Protein AF-A0A7S2ED05-F1 (afdb_monomer_lite)

Organism: Trieres chinensis (NCBI:txid1514140)

Foldseek 3Di:
DDDDDDDDQWDDDPVDIDGDPCSVPDLVNVVVVCVVVVPDDDCVVVVQQLDDDDPVAADHDDPPDDSCPRGRVVHPDDDDPVPDDCVVVVVQCVVCVVVVHDDDDDDDPDVDDDPPDDD

pLDDT: mean 81.07, std 15.8, range [34.22, 98.38]

Structure (mmCIF, N/CA/C/O backbone):
data_AF-A0A7S2ED05-F1
#
_entry.id   AF-A0A7S2ED05-F1
#
loop_
_atom_site.group_PDB
_atom_site.id
_atom_site.type_symbol
_atom_site.label_atom_id
_atom_site.label_alt_id
_atom_site.label_comp_id
_atom_site.label_asym_id
_atom_site.label_entity_id
_atom_site.label_seq_id
_atom_site.pdbx_PDB_ins_code
_atom_site.Cartn_x
_atom_site.Cartn_y
_atom_site.Cartn_z
_atom_site.occupancy
_atom_site.B_iso_or_equiv
_atom_site.auth_seq_id
_atom_site.auth_comp_id
_atom_site.auth_asym_id
_atom_site.auth_atom_id
_atom_site.pdbx_PDB_model_num
ATOM 1 N N . TRP A 1 1 ? 19.585 -0.314 22.706 1.00 36.59 1 TRP A N 1
ATOM 2 C CA . TRP A 1 1 ? 19.168 -1.156 21.562 1.00 36.59 1 TRP A CA 1
ATOM 3 C C . TRP A 1 1 ? 17.641 -1.283 21.563 1.00 36.59 1 TRP A C 1
ATOM 5 O O . TRP A 1 1 ? 17.079 -1.908 22.457 1.00 36.59 1 TRP A O 1
ATOM 15 N N . LYS A 1 2 ? 16.927 -0.562 20.684 1.00 36.47 2 LYS A N 1
ATOM 16 C CA . LYS A 1 2 ? 15.453 -0.462 20.737 1.00 36.47 2 LYS A CA 1
ATOM 17 C C . LYS A 1 2 ? 14.826 -1.801 20.320 1.00 36.47 2 LYS A C 1
ATOM 19 O O . LYS A 1 2 ? 15.029 -2.248 19.196 1.00 36.47 2 LYS A O 1
ATOM 24 N N . LYS A 1 3 ? 14.068 -2.441 21.219 1.00 34.22 3 LYS A N 1
ATOM 25 C CA . LYS A 1 3 ? 13.348 -3.703 20.969 1.00 34.22 3 LYS A CA 1
ATOM 26 C C . LYS A 1 3 ? 12.452 -3.558 19.724 1.00 34.22 3 LYS A C 1
ATOM 28 O O . LYS A 1 3 ? 11.430 -2.874 19.780 1.00 34.22 3 LYS A O 1
ATOM 33 N N . ARG A 1 4 ? 12.810 -4.192 18.598 1.00 44.12 4 ARG A N 1
ATOM 34 C CA . ARG A 1 4 ? 11.923 -4.320 17.424 1.00 44.12 4 ARG A CA 1
ATOM 35 C C . ARG A 1 4 ? 10.653 -5.054 17.864 1.00 44.12 4 ARG A C 1
ATOM 37 O O . ARG A 1 4 ? 10.729 -6.162 18.391 1.00 44.12 4 ARG A O 1
ATOM 44 N N . LYS A 1 5 ? 9.478 -4.447 17.668 1.00 54.84 5 LYS A N 1
ATOM 45 C CA . LYS A 1 5 ? 8.193 -5.121 17.920 1.00 54.84 5 LYS A CA 1
ATOM 46 C C . LYS A 1 5 ? 8.119 -6.375 17.036 1.00 54.84 5 LYS A C 1
ATOM 48 O O . LYS A 1 5 ? 8.353 -6.285 15.833 1.00 54.84 5 LYS A O 1
ATOM 53 N N . LYS A 1 6 ? 7.810 -7.539 17.621 1.00 60.97 6 LYS A N 1
ATOM 54 C CA . LYS A 1 6 ? 7.675 -8.804 16.875 1.00 60.97 6 LYS A CA 1
ATOM 55 C C . LYS A 1 6 ? 6.579 -8.658 15.808 1.00 60.97 6 LYS A C 1
ATOM 57 O O . LYS A 1 6 ? 5.436 -8.341 16.149 1.00 60.97 6 LYS A O 1
ATOM 62 N N . LYS A 1 7 ? 6.926 -8.891 14.536 1.00 69.88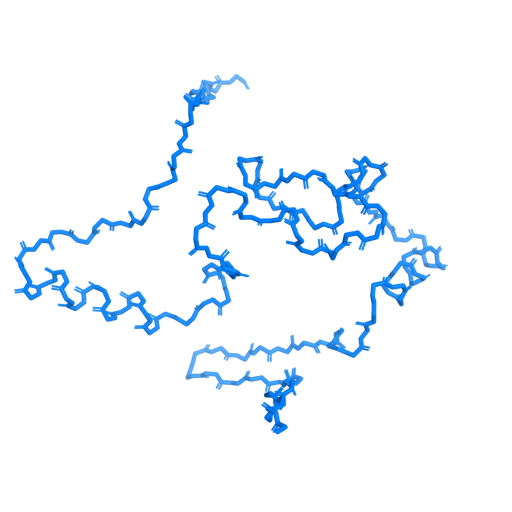 7 LYS A N 1
ATOM 63 C CA . LYS A 1 7 ? 5.953 -9.022 13.441 1.00 69.88 7 LYS A CA 1
ATOM 64 C C . LYS A 1 7 ? 5.007 -10.193 13.769 1.00 69.88 7 LYS A C 1
ATOM 66 O O . LYS A 1 7 ? 5.460 -11.224 14.260 1.00 69.88 7 LYS A O 1
ATOM 71 N N . LYS A 1 8 ? 3.696 -10.044 13.545 1.00 78.25 8 LYS A N 1
ATOM 72 C CA . LYS A 1 8 ? 2.696 -11.085 13.857 1.00 78.25 8 LYS A CA 1
ATOM 73 C C . LYS A 1 8 ? 2.063 -11.621 12.572 1.00 78.25 8 LYS A C 1
ATOM 75 O O . LYS A 1 8 ? 1.342 -10.885 11.900 1.00 78.25 8 LYS A O 1
ATOM 80 N N . ARG A 1 9 ? 2.280 -12.907 12.267 1.00 82.62 9 ARG A N 1
ATOM 81 C CA . ARG A 1 9 ? 1.625 -13.608 11.139 1.00 82.62 9 ARG A CA 1
ATOM 82 C C . ARG A 1 9 ? 0.111 -13.661 11.297 1.00 82.62 9 ARG A C 1
ATOM 84 O O . ARG A 1 9 ? -0.609 -13.457 10.329 1.00 82.62 9 ARG A O 1
ATOM 91 N N . ARG A 1 10 ? -0.371 -13.859 12.524 1.00 86.00 10 ARG A N 1
ATOM 92 C CA . ARG A 1 10 ? -1.797 -13.894 12.850 1.00 86.00 10 ARG A CA 1
ATOM 93 C C . ARG A 1 10 ? -2.097 -12.968 14.020 1.00 86.00 10 ARG A C 1
ATOM 95 O O . ARG A 1 10 ? -1.405 -13.007 15.038 1.00 86.00 10 ARG A O 1
ATOM 102 N N . THR A 1 11 ? -3.145 -12.163 13.901 1.00 83.12 11 THR A N 1
ATOM 103 C CA . THR A 1 11 ? -3.739 -11.432 15.026 1.00 83.12 11 THR A CA 1
ATOM 104 C C . THR A 1 11 ? -5.232 -11.725 15.088 1.00 83.12 11 THR A C 1
ATOM 106 O O . THR A 1 11 ? -5.877 -11.940 14.066 1.00 83.12 11 THR A O 1
ATOM 109 N N . ARG A 1 12 ? -5.793 -11.790 16.297 1.00 80.12 12 ARG A N 1
ATOM 110 C CA . ARG A 1 12 ? -7.221 -12.035 16.512 1.00 80.12 12 ARG A CA 1
ATOM 111 C C . ARG A 1 12 ? -7.766 -10.953 17.431 1.00 80.12 12 ARG A C 1
ATOM 113 O O . ARG A 1 12 ? -7.224 -10.743 18.513 1.00 80.12 12 ARG A O 1
ATOM 120 N N . THR A 1 13 ? -8.785 -10.238 16.972 1.00 78.38 13 THR A N 1
ATOM 121 C CA . THR A 1 13 ? -9.612 -9.357 17.802 1.00 78.38 13 THR A CA 1
ATOM 122 C C . THR A 1 13 ? -10.913 -10.079 18.146 1.00 78.38 13 THR A C 1
ATOM 124 O O . THR A 1 13 ? -11.164 -11.176 17.649 1.00 78.38 13 THR A O 1
ATOM 127 N N . LYS A 1 14 ? -11.752 -9.467 18.990 1.00 75.56 14 LYS A N 1
ATOM 128 C CA . LYS A 1 14 ? -13.062 -10.032 19.351 1.00 75.56 14 LYS A CA 1
ATOM 129 C C . LYS A 1 14 ? -13.970 -10.275 18.133 1.00 75.56 14 LYS A C 1
ATOM 131 O O . LYS A 1 14 ? -14.800 -11.166 18.194 1.00 75.56 14 LYS A O 1
ATOM 136 N N . SER A 1 15 ? -13.798 -9.512 17.047 1.00 82.38 15 SER A N 1
ATOM 137 C CA . SER A 1 15 ? -14.669 -9.559 15.863 1.00 82.38 15 SER A CA 1
ATOM 138 C C . SER A 1 15 ? -14.001 -10.045 14.574 1.00 82.38 15 SER A C 1
ATOM 140 O O . SER A 1 15 ? -14.706 -10.395 13.636 1.00 82.38 15 SER A O 1
ATOM 142 N N . ARG A 1 16 ? -12.661 -10.048 14.472 1.00 84.06 16 ARG A N 1
ATOM 143 C CA . ARG A 1 16 ? -11.962 -10.386 13.219 1.00 84.06 16 ARG A CA 1
ATOM 144 C C . ARG A 1 16 ? -10.610 -11.052 13.464 1.00 84.06 16 ARG A C 1
ATOM 146 O O . ARG A 1 16 ? -9.837 -10.635 14.329 1.00 84.06 16 ARG A O 1
ATOM 153 N N . ALA A 1 17 ? -10.280 -12.041 12.637 1.00 88.56 17 ALA A N 1
ATOM 154 C CA . ALA A 1 17 ? -8.921 -12.555 12.500 1.00 88.56 17 ALA A CA 1
ATOM 155 C C . ALA A 1 17 ? -8.208 -11.868 11.322 1.00 88.56 17 ALA A C 1
ATOM 157 O O . ALA A 1 17 ? -8.788 -11.708 10.253 1.00 88.56 17 ALA A O 1
ATOM 158 N N . LYS A 1 18 ? -6.952 -11.457 11.514 1.00 88.81 18 LYS A N 1
ATOM 159 C CA . LYS A 1 18 ? -6.063 -10.955 10.456 1.00 88.81 18 LYS A CA 1
ATOM 160 C C . 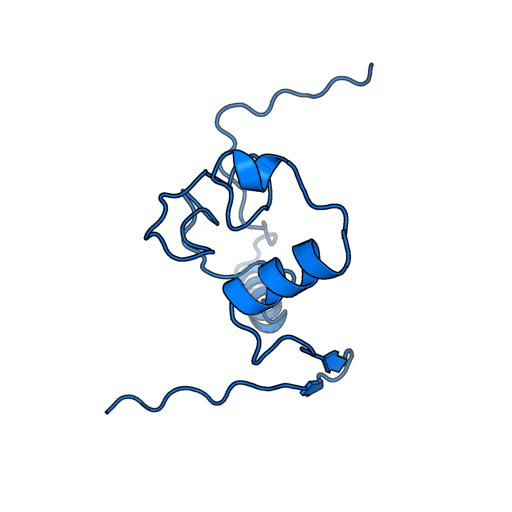LYS A 1 18 ? -4.929 -11.957 10.266 1.00 88.81 18 LYS A C 1
ATOM 162 O O . LYS A 1 18 ? -4.230 -12.282 11.230 1.00 88.81 18 LYS A O 1
ATOM 167 N N . LEU A 1 19 ? -4.749 -12.418 9.034 1.00 92.31 19 LEU A N 1
ATOM 168 C CA . LEU A 1 19 ? -3.626 -13.247 8.610 1.00 92.31 19 LEU A CA 1
ATOM 169 C C . LEU A 1 19 ? -2.771 -12.446 7.624 1.00 92.31 19 LEU A C 1
ATOM 171 O O . LEU A 1 19 ? -3.309 -11.794 6.736 1.00 92.31 19 LEU A O 1
ATOM 175 N N . ASN A 1 20 ? -1.452 -12.492 7.794 1.00 93.38 20 ASN A N 1
ATOM 176 C CA . ASN A 1 20 ? -0.480 -11.853 6.911 1.00 93.38 20 ASN A CA 1
ATOM 177 C C . ASN A 1 20 ? 0.387 -12.958 6.275 1.00 93.38 20 ASN A C 1
ATOM 179 O O . ASN A 1 20 ? 1.443 -13.273 6.828 1.00 93.38 20 ASN A O 1
ATOM 183 N N . PRO A 1 21 ? -0.064 -13.608 5.184 1.00 94.75 21 PRO A N 1
ATOM 184 C CA . PRO A 1 21 ? 0.661 -14.730 4.578 1.00 94.75 21 PRO A CA 1
ATOM 185 C C . PRO A 1 21 ? 2.002 -14.298 3.966 1.00 94.75 21 PRO A C 1
ATOM 187 O O . PRO A 1 21 ? 2.979 -15.030 4.063 1.00 94.75 21 PRO A O 1
ATOM 190 N N . LEU A 1 22 ? 2.071 -13.071 3.446 1.00 95.06 22 LEU A N 1
ATOM 191 C CA . LEU A 1 22 ? 3.264 -12.484 2.825 1.00 95.06 22 LEU A CA 1
ATOM 192 C C . LEU A 1 22 ? 4.126 -11.680 3.818 1.00 95.06 22 LEU A C 1
ATOM 194 O O . LEU A 1 22 ? 4.845 -10.770 3.433 1.00 95.06 22 LEU A O 1
ATOM 198 N N . LEU A 1 23 ? 4.038 -11.953 5.126 1.00 93.12 23 LEU A N 1
ATOM 199 C CA . LEU A 1 23 ? 4.706 -11.136 6.156 1.00 93.12 23 LEU A CA 1
ATOM 200 C C . LEU A 1 23 ? 6.239 -11.102 6.042 1.00 93.12 23 LEU A C 1
ATOM 202 O O . LEU A 1 23 ? 6.880 -10.119 6.444 1.00 93.12 23 LEU A O 1
ATOM 206 N N . ASP A 1 24 ? 6.794 -12.220 5.588 1.00 93.81 24 ASP A N 1
ATOM 207 C CA . ASP A 1 24 ? 8.232 -12.444 5.484 1.00 93.81 24 ASP A CA 1
ATOM 208 C C . ASP A 1 24 ? 8.750 -12.199 4.063 1.00 93.81 24 ASP A C 1
ATOM 210 O O . ASP A 1 24 ? 9.957 -12.217 3.866 1.00 93.81 24 ASP A O 1
ATOM 214 N N . TRP A 1 25 ? 7.855 -11.926 3.107 1.00 95.88 25 TRP A N 1
ATOM 215 C CA . TRP A 1 25 ? 8.239 -11.573 1.747 1.00 95.88 25 TRP A CA 1
ATOM 216 C C . TRP A 1 25 ? 8.808 -10.158 1.717 1.00 95.88 25 TRP A C 1
ATOM 218 O O . TRP A 1 25 ? 8.293 -9.234 2.357 1.00 95.88 25 TRP A O 1
ATOM 228 N N . THR A 1 26 ? 9.888 -10.009 0.967 1.00 94.44 26 THR A N 1
ATOM 229 C CA . THR A 1 26 ? 10.441 -8.726 0.553 1.00 94.44 26 THR A CA 1
ATOM 230 C C . THR A 1 26 ? 9.705 -8.204 -0.683 1.00 94.44 26 THR A C 1
ATOM 232 O O . THR A 1 26 ? 8.907 -8.910 -1.302 1.00 94.44 26 THR A O 1
ATOM 235 N N . TYR A 1 27 ? 9.973 -6.952 -1.050 1.00 92.44 27 TYR A N 1
ATOM 236 C CA . TYR A 1 27 ? 9.453 -6.370 -2.287 1.00 92.44 27 TYR A CA 1
ATOM 237 C C . TYR A 1 27 ? 9.890 -7.185 -3.517 1.00 92.44 27 TYR A C 1
ATOM 239 O O . TYR A 1 27 ? 9.079 -7.474 -4.396 1.00 92.44 27 TYR A O 1
ATOM 247 N N . ASP A 1 28 ? 11.144 -7.638 -3.533 1.00 94.38 28 ASP A N 1
ATOM 248 C CA . ASP A 1 28 ? 11.702 -8.416 -4.640 1.00 94.38 28 ASP A CA 1
ATOM 249 C C . ASP A 1 28 ? 11.090 -9.815 -4.739 1.00 94.38 28 ASP A C 1
ATOM 251 O O . ASP A 1 28 ? 10.873 -10.303 -5.850 1.00 94.38 28 ASP A O 1
ATOM 255 N N . ASP A 1 29 ? 10.737 -10.437 -3.608 1.00 97.25 29 ASP A N 1
ATOM 256 C CA . ASP A 1 29 ? 10.027 -11.723 -3.593 1.00 97.25 29 ASP A CA 1
ATOM 257 C C . ASP A 1 29 ? 8.649 -11.598 -4.260 1.00 97.25 29 ASP A C 1
ATOM 259 O O . ASP A 1 29 ? 8.279 -12.426 -5.096 1.00 97.25 29 ASP A O 1
ATOM 263 N N . VAL A 1 30 ? 7.908 -10.524 -3.945 1.00 96.56 30 VAL A N 1
ATOM 264 C CA . VAL A 1 30 ? 6.596 -10.238 -4.552 1.00 96.56 30 VAL A CA 1
ATOM 265 C C . VAL A 1 30 ? 6.732 -10.081 -6.064 1.00 96.56 30 VAL A C 1
ATOM 267 O O . VAL A 1 30 ? 6.015 -10.731 -6.823 1.00 96.56 30 VAL A O 1
ATOM 270 N N . TRP A 1 31 ? 7.679 -9.261 -6.516 1.00 96.12 31 TRP A N 1
ATOM 271 C CA . TRP A 1 31 ? 7.875 -9.015 -7.943 1.00 96.12 31 TRP A CA 1
ATOM 272 C C . TRP A 1 31 ? 8.403 -10.224 -8.706 1.00 96.12 31 TRP A C 1
ATOM 274 O O . TRP A 1 31 ? 8.020 -10.445 -9.856 1.00 96.12 31 TRP A O 1
ATOM 284 N N . SER A 1 32 ? 9.256 -11.027 -8.077 1.00 98.00 32 SER A N 1
ATOM 285 C CA . SER A 1 32 ? 9.729 -12.281 -8.662 1.00 98.00 32 SER A CA 1
ATOM 286 C C . SER A 1 32 ? 8.566 -13.240 -8.876 1.00 98.00 32 SER A C 1
ATOM 288 O O . SER A 1 32 ? 8.433 -13.800 -9.962 1.00 98.00 32 SER A O 1
ATOM 290 N N . TYR A 1 33 ? 7.662 -13.350 -7.899 1.00 98.19 33 TYR A N 1
ATOM 291 C CA . TYR A 1 33 ? 6.454 -14.153 -8.043 1.00 98.19 33 TYR A CA 1
ATOM 292 C C . TYR A 1 33 ? 5.537 -13.642 -9.163 1.00 98.19 33 TYR A C 1
ATOM 294 O O . TYR A 1 33 ? 5.086 -14.447 -9.978 1.00 98.19 33 TYR A O 1
ATOM 302 N N . ILE A 1 34 ? 5.297 -12.327 -9.236 1.00 98.00 34 ILE A N 1
ATOM 303 C CA . ILE A 1 34 ? 4.480 -11.706 -10.294 1.00 98.00 34 ILE A CA 1
ATOM 304 C C . ILE A 1 34 ? 5.025 -12.068 -11.680 1.00 98.00 34 ILE A C 1
ATOM 306 O O . ILE A 1 34 ? 4.260 -12.520 -12.528 1.00 98.00 34 ILE A O 1
ATOM 310 N N . ARG A 1 35 ? 6.341 -11.930 -11.896 1.00 97.25 35 ARG A N 1
ATOM 311 C CA . ARG A 1 35 ? 6.985 -12.222 -13.187 1.00 97.25 35 ARG A CA 1
ATOM 312 C C . ARG A 1 35 ? 6.955 -13.706 -13.544 1.00 97.25 35 ARG A C 1
ATOM 314 O O . ARG A 1 35 ? 6.556 -14.046 -14.650 1.00 97.25 35 ARG A O 1
ATOM 321 N N . ILE A 1 36 ? 7.343 -14.582 -12.613 1.00 98.38 36 ILE A N 1
ATOM 322 C CA . ILE A 1 36 ? 7.398 -16.038 -12.849 1.00 98.38 36 ILE A CA 1
ATOM 323 C C . ILE A 1 36 ? 6.015 -16.585 -13.215 1.00 98.38 36 ILE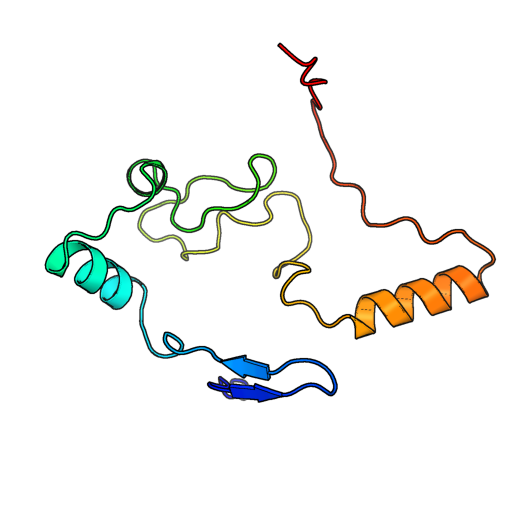 A C 1
ATOM 325 O O . ILE A 1 36 ? 5.898 -17.435 -14.090 1.00 98.38 36 ILE A O 1
ATOM 329 N N . ASN A 1 37 ? 4.969 -16.080 -12.561 1.00 98.38 37 ASN A N 1
ATOM 330 C CA . ASN A 1 37 ? 3.604 -16.569 -12.744 1.00 98.38 37 ASN A CA 1
ATOM 331 C C . ASN A 1 37 ? 2.782 -15.709 -13.713 1.00 98.38 37 ASN A C 1
ATOM 333 O O . ASN A 1 37 ? 1.591 -15.960 -13.870 1.00 98.38 37 ASN A O 1
ATOM 337 N N . SER A 1 38 ? 3.394 -14.702 -14.348 1.00 97.50 38 SER A N 1
ATOM 338 C CA . SER A 1 38 ? 2.725 -13.780 -15.277 1.00 97.50 38 SER A CA 1
ATOM 339 C C . SER A 1 38 ? 1.428 -13.186 -14.703 1.00 97.50 38 SER A C 1
ATOM 341 O O . SER A 1 38 ? 0.402 -13.103 -15.378 1.00 97.50 38 SER A O 1
ATOM 343 N N . VAL A 1 39 ? 1.463 -12.792 -13.426 1.00 98.19 39 VAL A N 1
ATOM 344 C CA . VAL A 1 39 ? 0.312 -12.194 -12.740 1.00 98.19 39 VAL A CA 1
ATOM 345 C C . VAL A 1 39 ? 0.101 -10.775 -13.278 1.00 98.19 39 VAL A C 1
ATOM 347 O O . VAL A 1 39 ? 1.041 -9.977 -13.246 1.00 98.19 39 VAL A O 1
ATOM 350 N N . PRO A 1 40 ? -1.110 -10.411 -13.732 1.00 97.94 40 PRO A N 1
ATOM 351 C CA . PRO A 1 40 ? -1.406 -9.033 -14.102 1.00 97.94 40 PRO A CA 1
ATOM 352 C C . PRO A 1 40 ? -1.183 -8.089 -12.914 1.00 97.94 40 PRO A C 1
ATOM 354 O O . PRO A 1 40 ? -1.652 -8.352 -11.805 1.00 97.94 40 PRO A O 1
ATOM 357 N N . TYR A 1 41 ? -0.485 -6.978 -13.142 1.00 97.31 41 TYR A N 1
ATOM 358 C CA . TYR A 1 41 ? -0.218 -5.958 -12.128 1.00 97.31 41 TYR A CA 1
ATOM 359 C C . TYR A 1 41 ? -0.661 -4.573 -12.611 1.00 97.31 41 TYR A C 1
ATOM 361 O O . TYR A 1 41 ? -0.991 -4.374 -13.778 1.00 97.31 41 TYR A O 1
ATOM 369 N N . ASN A 1 42 ? -0.712 -3.606 -11.694 1.00 96.50 42 ASN A N 1
ATOM 370 C CA . ASN A 1 42 ? -1.149 -2.251 -12.015 1.00 96.50 42 ASN A CA 1
ATOM 371 C C . ASN A 1 42 ? -0.068 -1.489 -12.825 1.00 96.50 42 ASN A C 1
ATOM 373 O O . ASN A 1 42 ? 1.030 -1.306 -12.293 1.00 96.50 42 ASN A O 1
ATOM 377 N N . PRO A 1 43 ? -0.371 -0.949 -14.025 1.00 96.50 43 PRO A N 1
ATOM 378 C CA . PRO A 1 43 ? 0.589 -0.198 -14.850 1.00 96.50 43 PRO A CA 1
ATOM 379 C C . PRO A 1 43 ? 1.208 1.035 -14.173 1.00 96.50 43 PRO A C 1
ATOM 381 O O . PRO A 1 43 ? 2.238 1.543 -14.608 1.00 96.50 43 PRO A O 1
ATOM 384 N N . LEU A 1 44 ? 0.601 1.551 -13.098 1.00 95.62 44 LEU A N 1
ATOM 385 C CA . LEU A 1 44 ? 1.192 2.637 -12.312 1.00 95.62 44 LEU A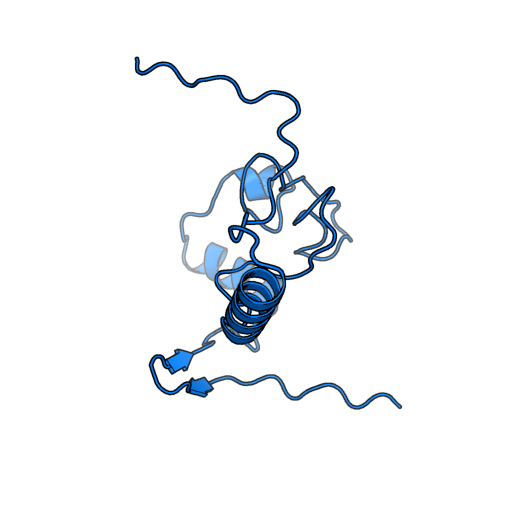 CA 1
ATOM 386 C C . LEU A 1 44 ? 2.536 2.244 -11.683 1.00 95.62 44 LEU A C 1
ATOM 388 O O . LEU A 1 44 ? 3.371 3.119 -11.454 1.00 95.62 44 LEU A O 1
ATOM 392 N N . HIS A 1 45 ? 2.784 0.954 -11.446 1.00 94.31 45 HIS A N 1
ATOM 393 C CA . HIS A 1 45 ? 4.081 0.491 -10.955 1.00 94.31 45 HIS A CA 1
ATOM 394 C C . HIS A 1 45 ? 5.222 0.826 -11.927 1.00 94.31 45 HIS A C 1
ATOM 396 O O . HIS A 1 45 ? 6.288 1.241 -11.474 1.00 94.31 45 HIS A O 1
ATOM 402 N N . ASP A 1 46 ? 4.969 0.781 -13.238 1.00 93.94 46 ASP A N 1
ATOM 403 C CA . ASP A 1 46 ? 5.951 1.153 -14.269 1.00 93.94 46 ASP A CA 1
ATOM 404 C C . ASP A 1 46 ? 6.209 2.668 -14.307 1.00 93.94 46 ASP A C 1
ATOM 406 O O . ASP A 1 46 ? 7.239 3.129 -14.790 1.00 93.94 46 ASP A O 1
ATOM 410 N N . ARG A 1 47 ? 5.287 3.462 -13.747 1.00 93.75 47 ARG A N 1
ATOM 411 C CA . ARG A 1 47 ? 5.391 4.925 -13.622 1.00 93.75 47 ARG A CA 1
ATOM 412 C C . ARG A 1 47 ? 6.004 5.370 -12.286 1.00 93.75 47 ARG A C 1
ATOM 414 O O . ARG A 1 47 ? 5.883 6.535 -11.917 1.00 93.75 47 ARG A O 1
ATOM 421 N N . GLY A 1 48 ? 6.612 4.451 -11.532 1.00 92.31 48 GLY A N 1
ATOM 422 C CA . GLY A 1 48 ? 7.273 4.745 -10.255 1.00 92.31 48 GLY A CA 1
ATOM 423 C C . GLY A 1 48 ? 6.360 4.701 -9.024 1.00 92.31 48 GLY A C 1
ATOM 424 O O . GLY A 1 48 ? 6.789 5.066 -7.928 1.00 92.31 48 GLY A O 1
ATOM 425 N N . TYR A 1 49 ? 5.111 4.239 -9.144 1.00 94.94 49 TYR A N 1
ATOM 426 C CA . TYR A 1 49 ? 4.222 4.076 -7.989 1.00 94.94 49 TYR A CA 1
ATOM 427 C C . TYR A 1 49 ? 4.473 2.738 -7.290 1.00 94.94 49 TYR A C 1
ATOM 429 O O . TYR A 1 49 ? 3.798 1.747 -7.555 1.00 94.94 49 TYR A O 1
ATOM 437 N N . LYS A 1 50 ? 5.419 2.691 -6.346 1.00 93.31 50 LYS A N 1
ATOM 438 C CA . LYS A 1 50 ? 5.706 1.464 -5.574 1.00 93.31 50 LYS A CA 1
ATOM 439 C C . LYS A 1 50 ? 4.570 1.047 -4.628 1.00 93.31 50 LYS A C 1
ATOM 441 O O . LYS A 1 50 ? 4.382 -0.141 -4.393 1.00 93.31 50 LYS A O 1
ATOM 446 N N . SER A 1 51 ? 3.780 1.998 -4.121 1.00 94.31 51 SER A N 1
ATOM 447 C CA . SER A 1 51 ? 2.603 1.730 -3.282 1.00 94.31 51 SER A CA 1
ATOM 448 C C . SER A 1 51 ? 1.412 2.569 -3.734 1.00 94.31 51 SER A C 1
ATOM 450 O O . SER A 1 51 ? 1.441 3.792 -3.625 1.00 94.31 51 SER A O 1
ATOM 452 N N . VAL A 1 52 ? 0.347 1.912 -4.198 1.00 93.94 52 VAL A N 1
ATOM 453 C CA . VAL A 1 52 ? -0.838 2.570 -4.776 1.00 93.94 52 VAL A CA 1
ATOM 454 C C . VAL A 1 52 ? -1.955 2.723 -3.739 1.00 93.94 52 VAL A C 1
ATOM 456 O O . VAL A 1 52 ? -2.269 1.789 -2.995 1.00 93.94 52 VAL A O 1
ATOM 459 N N . GLY A 1 53 ? -2.539 3.918 -3.659 1.00 91.12 53 GLY A N 1
ATOM 460 C CA . GLY A 1 53 ? -3.642 4.282 -2.769 1.00 91.12 53 GLY A CA 1
ATOM 461 C C . GLY A 1 53 ? -4.644 5.210 -3.436 1.00 91.12 53 GLY A C 1
ATOM 462 O O . GLY A 1 53 ? -4.892 5.087 -4.629 1.00 91.12 53 GLY A O 1
ATOM 463 N N . ASP A 1 54 ? -5.176 6.158 -2.665 1.00 89.38 54 ASP A N 1
ATOM 464 C CA . ASP A 1 54 ? -6.086 7.182 -3.181 1.00 89.38 54 ASP A CA 1
ATOM 465 C C . ASP A 1 54 ? -5.311 8.190 -4.038 1.00 89.38 54 ASP A C 1
ATOM 467 O O . ASP A 1 54 ? -4.160 8.522 -3.726 1.00 89.38 54 ASP A O 1
ATOM 471 N N . THR A 1 55 ? -5.957 8.713 -5.078 1.00 86.81 55 THR A N 1
ATOM 472 C CA . THR A 1 55 ? -5.375 9.640 -6.064 1.00 86.81 55 THR A CA 1
ATOM 473 C C . THR A 1 55 ? -4.775 10.891 -5.421 1.00 86.81 55 THR A C 1
ATOM 475 O O . THR A 1 55 ? -3.663 11.282 -5.752 1.00 86.81 55 THR A O 1
ATOM 478 N N . LEU A 1 56 ? -5.461 11.468 -4.431 1.00 84.94 56 LEU A N 1
ATOM 479 C CA . LEU A 1 56 ? -5.049 12.705 -3.756 1.00 84.94 56 LEU A CA 1
ATOM 480 C C . LEU A 1 56 ? -3.863 12.534 -2.794 1.00 84.94 56 LEU A C 1
ATOM 482 O O . LEU A 1 56 ? -3.279 13.517 -2.348 1.00 84.94 56 LEU A O 1
ATOM 486 N N . THR A 1 57 ? -3.533 11.299 -2.400 1.00 86.25 57 THR A N 1
ATOM 487 C CA . THR A 1 57 ? -2.574 11.040 -1.306 1.00 86.25 57 THR A CA 1
ATOM 488 C C . THR A 1 57 ? -1.478 10.044 -1.674 1.00 86.25 57 THR A C 1
ATOM 490 O O . THR A 1 57 ? -0.764 9.552 -0.790 1.00 86.25 57 THR A O 1
ATOM 493 N N . THR A 1 58 ? -1.338 9.757 -2.970 1.00 91.50 58 THR A N 1
ATOM 494 C CA . THR A 1 58 ? -0.364 8.817 -3.521 1.00 91.50 58 THR A CA 1
ATOM 495 C C . THR A 1 58 ? 0.474 9.506 -4.592 1.00 91.50 58 THR A C 1
ATOM 497 O O . THR A 1 58 ? -0.074 10.054 -5.540 1.00 91.50 58 THR A O 1
ATOM 500 N N . VAL A 1 59 ? 1.799 9.453 -4.459 1.00 91.75 59 VAL A N 1
ATOM 501 C CA . VAL A 1 59 ? 2.759 10.047 -5.405 1.00 91.75 59 VAL A CA 1
ATOM 502 C C . VAL A 1 59 ? 3.807 9.014 -5.845 1.00 91.75 59 VAL A C 1
ATOM 504 O O . VAL A 1 59 ? 4.065 8.069 -5.089 1.00 91.75 59 VAL A O 1
ATOM 507 N N . PRO A 1 60 ? 4.414 9.161 -7.041 1.00 92.94 60 PRO A N 1
ATOM 508 C CA . PRO A 1 60 ? 5.506 8.294 -7.474 1.00 92.94 60 PRO A CA 1
ATOM 509 C C . PRO A 1 60 ? 6.754 8.523 -6.614 1.00 92.94 60 PRO A C 1
ATOM 511 O O . PRO A 1 60 ? 6.927 9.584 -6.008 1.00 92.94 60 PRO A O 1
ATOM 514 N N . VAL A 1 61 ? 7.618 7.512 -6.549 1.00 93.06 61 VAL A N 1
ATOM 515 C CA . VAL A 1 61 ? 8.834 7.512 -5.724 1.00 93.06 61 VAL A CA 1
ATOM 516 C C . VAL A 1 61 ? 10.045 7.060 -6.536 1.00 93.06 61 VAL A C 1
ATOM 518 O O . VAL A 1 61 ? 9.902 6.353 -7.534 1.00 93.06 61 VAL A O 1
ATOM 521 N N . GLY A 1 62 ? 11.242 7.459 -6.109 1.00 90.50 62 GLY A N 1
ATOM 522 C CA . GLY A 1 62 ? 12.496 7.090 -6.756 1.00 90.50 62 GLY A CA 1
ATOM 523 C C . GLY A 1 62 ? 12.872 5.611 -6.573 1.00 90.50 62 GLY A C 1
ATOM 524 O O . GLY A 1 62 ? 12.257 4.893 -5.776 1.00 90.50 62 GLY A O 1
ATOM 525 N N . PRO A 1 63 ? 13.902 5.126 -7.288 1.00 86.88 63 PRO A N 1
ATOM 526 C CA . PRO A 1 63 ? 14.341 3.728 -7.240 1.00 86.88 63 PRO A CA 1
ATOM 527 C C . PRO A 1 63 ? 14.848 3.298 -5.856 1.00 86.88 63 PRO A C 1
ATOM 529 O O . PRO A 1 63 ? 14.522 2.194 -5.422 1.00 86.88 63 PRO A O 1
ATOM 532 N N . ASP A 1 64 ? 15.505 4.190 -5.115 1.00 89.81 64 ASP A N 1
ATOM 533 C CA . ASP A 1 64 ? 16.038 3.904 -3.772 1.00 89.81 64 ASP A CA 1
ATOM 534 C C . ASP A 1 64 ? 15.060 4.251 -2.640 1.00 89.81 64 ASP A C 1
ATOM 536 O O . ASP A 1 64 ? 15.297 3.943 -1.470 1.00 89.81 64 ASP A O 1
ATOM 540 N N . ASP A 1 65 ? 13.930 4.879 -2.975 1.00 89.25 65 ASP A N 1
ATOM 541 C CA . ASP A 1 65 ? 12.944 5.269 -1.978 1.00 89.25 65 ASP A CA 1
ATOM 542 C C . ASP A 1 65 ? 12.220 4.051 -1.376 1.00 89.25 65 ASP A C 1
ATOM 544 O O . ASP A 1 65 ? 11.892 3.091 -2.094 1.00 89.25 65 ASP A O 1
ATOM 548 N N . PRO A 1 66 ? 11.881 4.100 -0.071 1.00 89.44 66 PRO A N 1
ATOM 549 C CA . PRO A 1 66 ? 11.072 3.074 0.570 1.00 89.44 66 PRO A CA 1
ATOM 550 C C . PRO A 1 66 ? 9.727 2.876 -0.138 1.00 89.44 66 PRO A C 1
ATOM 552 O O . PRO A 1 66 ? 9.059 3.842 -0.488 1.00 89.44 66 PRO A O 1
ATOM 555 N N . GLU A 1 67 ? 9.261 1.631 -0.241 1.00 88.44 67 GLU A N 1
ATOM 556 C CA . GLU A 1 67 ? 8.030 1.259 -0.966 1.00 88.44 67 GLU A CA 1
ATOM 557 C C . GLU A 1 67 ? 6.811 2.149 -0.648 1.00 88.44 67 GLU A C 1
ATOM 559 O O . GLU A 1 67 ? 6.050 2.524 -1.538 1.00 88.44 67 GLU A O 1
ATOM 564 N N . ARG A 1 68 ? 6.624 2.515 0.629 1.00 91.00 68 ARG A N 1
ATOM 565 C CA . ARG A 1 68 ? 5.464 3.288 1.109 1.00 91.00 68 ARG A CA 1
ATOM 566 C C . ARG A 1 68 ? 5.722 4.787 1.281 1.00 91.00 68 ARG A C 1
ATOM 568 O O . ARG A 1 68 ? 4.839 5.467 1.801 1.00 91.00 68 ARG A O 1
ATOM 575 N N . SER A 1 69 ? 6.885 5.314 0.890 1.00 90.12 69 SER A N 1
ATOM 576 C CA . SER A 1 69 ? 7.198 6.746 1.065 1.00 90.12 69 SER A CA 1
ATOM 577 C C . SER A 1 69 ? 6.277 7.660 0.246 1.00 90.12 69 SER A C 1
ATOM 579 O O . SER A 1 69 ? 6.035 8.798 0.640 1.00 90.12 69 SER A O 1
ATOM 581 N N . GLY A 1 70 ? 5.695 7.138 -0.837 1.00 88.31 70 GLY A N 1
ATOM 582 C CA . GLY A 1 70 ? 4.739 7.848 -1.688 1.00 88.31 70 GLY A CA 1
ATOM 583 C C . GLY A 1 70 ? 3.315 7.934 -1.129 1.00 88.31 70 GLY A C 1
ATOM 584 O O . GLY A 1 70 ? 2.462 8.556 -1.752 1.00 88.31 70 GLY A O 1
ATOM 585 N N . ARG A 1 71 ? 3.018 7.317 0.025 1.00 92.00 71 ARG A N 1
ATOM 586 C CA . ARG A 1 71 ? 1.677 7.319 0.639 1.00 92.00 71 ARG A CA 1
ATOM 587 C C . ARG A 1 71 ? 1.529 8.424 1.675 1.00 92.00 71 ARG A C 1
ATOM 589 O O . ARG A 1 71 ? 2.473 8.753 2.384 1.00 92.00 71 ARG A O 1
ATOM 596 N N . PHE A 1 72 ? 0.298 8.911 1.834 1.00 85.31 72 PHE A N 1
ATOM 597 C CA . PHE A 1 72 ? -0.068 9.913 2.842 1.00 85.31 72 PHE A CA 1
ATOM 598 C C . PHE A 1 72 ? 0.681 11.241 2.672 1.00 85.31 72 PHE A C 1
ATOM 600 O O . PHE A 1 72 ? 0.949 11.940 3.650 1.00 85.31 72 PHE A O 1
ATOM 607 N N . LYS A 1 73 ? 1.010 11.615 1.429 1.00 81.38 73 LYS A N 1
ATOM 608 C CA . LYS A 1 73 ? 1.611 12.922 1.155 1.00 81.38 73 LYS A CA 1
ATOM 609 C C . LYS A 1 73 ? 0.659 14.025 1.638 1.00 81.38 73 LYS A C 1
ATOM 611 O O . LYS A 1 73 ? -0.535 13.973 1.368 1.00 81.38 73 LYS A O 1
ATOM 616 N N . GLY A 1 74 ? 1.175 14.972 2.424 1.00 76.75 74 GLY A N 1
ATOM 617 C CA . GLY A 1 74 ? 0.369 16.039 3.036 1.00 76.75 74 GLY A CA 1
ATOM 618 C C . GLY A 1 74 ? -0.435 15.624 4.276 1.00 76.75 74 GLY A C 1
ATOM 619 O O . GLY A 1 74 ? -1.179 16.433 4.820 1.00 76.75 74 GLY A O 1
ATOM 620 N N . LEU A 1 75 ? -0.285 14.388 4.767 1.00 76.44 75 LEU A N 1
ATOM 621 C CA . LEU A 1 75 ? -1.010 13.879 5.931 1.00 76.44 75 LEU A CA 1
ATOM 622 C C . LEU A 1 75 ? -0.061 13.438 7.045 1.00 76.44 75 LEU A C 1
ATOM 624 O O . LEU A 1 75 ? 0.885 12.689 6.825 1.00 76.44 75 LEU A O 1
ATOM 628 N N . ASN A 1 76 ? -0.386 13.795 8.288 1.00 76.69 76 ASN A N 1
ATOM 629 C CA . ASN A 1 76 ? 0.334 13.306 9.467 1.00 76.69 76 ASN A CA 1
ATOM 630 C C . ASN A 1 76 ? -0.168 11.910 9.898 1.00 76.69 76 ASN A C 1
ATOM 632 O O . ASN A 1 76 ? -0.722 11.727 10.986 1.00 76.69 76 ASN A O 1
ATOM 636 N N . ARG A 1 77 ? -0.060 10.918 9.004 1.00 76.75 77 ARG A N 1
ATOM 637 C CA . ARG A 1 77 ? -0.408 9.519 9.294 1.00 76.75 77 ARG A CA 1
ATOM 638 C C . ARG A 1 77 ? 0.517 8.558 8.554 1.00 76.75 77 ARG A C 1
ATOM 640 O O . ARG A 1 77 ? 0.944 8.828 7.443 1.00 76.75 77 ARG A O 1
ATOM 647 N N . THR A 1 78 ? 0.782 7.408 9.165 1.00 80.25 78 THR A N 1
ATOM 648 C CA . THR A 1 78 ? 1.639 6.353 8.593 1.00 80.25 78 THR A CA 1
ATOM 649 C C . THR A 1 78 ? 0.867 5.090 8.218 1.00 80.25 78 THR A C 1
ATOM 651 O O . THR A 1 78 ? 1.428 4.177 7.609 1.00 80.25 78 THR A O 1
ATOM 654 N N . GLU A 1 79 ? -0.418 5.022 8.582 1.00 81.75 79 GLU A N 1
ATOM 655 C CA . GLU A 1 79 ? -1.248 3.845 8.370 1.00 81.75 79 GLU A CA 1
ATOM 656 C C . GLU A 1 79 ? -2.706 4.201 8.066 1.00 81.75 79 GLU A C 1
ATOM 658 O O . GLU A 1 79 ? -3.272 5.144 8.625 1.00 81.75 79 GLU A O 1
ATOM 663 N N . CYS A 1 80 ? -3.315 3.425 7.166 1.00 81.88 80 CYS A N 1
ATOM 664 C CA . CYS A 1 80 ? -4.703 3.598 6.753 1.00 81.88 80 CYS A CA 1
ATOM 665 C C . CYS A 1 80 ? -5.683 3.173 7.863 1.00 81.88 80 CYS A C 1
ATOM 667 O O . CYS A 1 80 ? -5.408 2.260 8.650 1.00 81.88 80 CYS A O 1
ATOM 669 N N . GLY A 1 81 ? -6.874 3.783 7.881 1.00 79.31 81 GLY A N 1
ATOM 670 C CA . GLY A 1 81 ? -7.966 3.445 8.801 1.00 79.31 81 GLY A CA 1
ATOM 671 C C . GLY A 1 81 ? -8.396 1.972 8.751 1.00 79.31 81 GLY A C 1
ATOM 672 O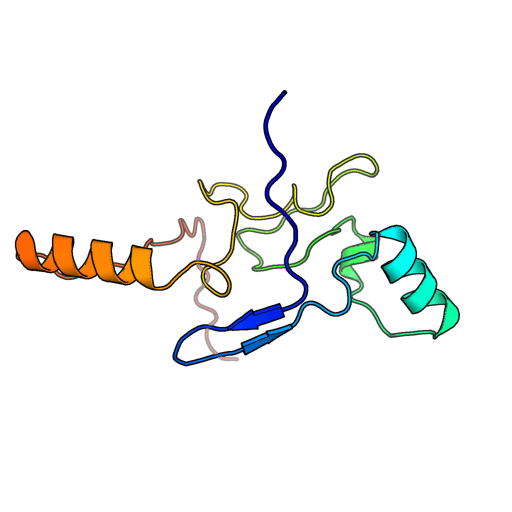 O . GLY A 1 81 ? -8.815 1.430 9.767 1.00 79.31 81 GLY A O 1
ATOM 673 N N . ILE A 1 82 ? -8.188 1.290 7.617 1.00 82.31 82 ILE A N 1
ATOM 674 C CA . ILE A 1 82 ? -8.451 -0.153 7.436 1.00 82.31 82 ILE A CA 1
ATOM 675 C C . ILE A 1 82 ? -7.612 -1.022 8.398 1.00 82.31 82 ILE A C 1
ATOM 677 O O . ILE A 1 82 ? -7.997 -2.142 8.767 1.00 82.31 82 ILE A O 1
ATOM 681 N N . HIS A 1 83 ? -6.453 -0.512 8.820 1.00 80.38 83 HIS A N 1
ATOM 682 C CA . HIS A 1 83 ? -5.516 -1.202 9.703 1.00 80.38 83 HIS A CA 1
ATOM 683 C C . HIS A 1 83 ? -5.403 -0.554 11.087 1.00 80.38 83 HIS A C 1
ATOM 685 O O . HIS A 1 83 ? -4.997 -1.229 12.037 1.00 80.38 83 HIS A O 1
ATOM 691 N N . ALA A 1 84 ? -5.770 0.724 11.220 1.00 70.31 84 ALA A N 1
ATOM 692 C CA . ALA A 1 84 ? -5.788 1.417 12.498 1.00 70.31 84 ALA A CA 1
ATOM 693 C C . ALA A 1 84 ? -6.835 0.809 13.445 1.00 70.31 84 ALA A C 1
ATOM 695 O O . ALA A 1 84 ? -7.946 0.445 13.059 1.00 70.31 84 ALA A O 1
ATOM 696 N N . HIS A 1 85 ? -6.485 0.695 14.726 1.00 64.38 85 HIS A N 1
ATOM 697 C CA . HIS A 1 85 ? -7.418 0.195 15.726 1.00 64.38 85 HIS A CA 1
ATOM 698 C C . HIS A 1 85 ? -8.584 1.176 15.904 1.00 64.38 85 HIS A C 1
ATOM 700 O O . HIS A 1 85 ? -8.380 2.315 16.329 1.00 64.38 85 HIS A O 1
ATOM 706 N N . LEU A 1 86 ? -9.810 0.674 15.707 1.00 64.62 86 LEU A N 1
ATOM 707 C CA . LEU A 1 86 ? -11.083 1.321 16.066 1.00 64.62 86 LEU A CA 1
ATOM 708 C C . LEU A 1 86 ? -11.084 1.925 17.481 1.00 64.62 86 LEU A C 1
ATOM 710 O O . LEU A 1 86 ? -11.868 2.821 17.758 1.00 64.62 86 LEU A O 1
ATOM 714 N N . ALA A 1 87 ? -10.190 1.474 18.367 1.00 68.44 87 ALA A N 1
ATOM 715 C CA . ALA A 1 87 ? -9.987 2.033 19.698 1.00 68.44 87 ALA A CA 1
ATOM 716 C C . ALA A 1 87 ? -9.656 3.537 19.688 1.00 68.44 87 ALA A C 1
ATOM 718 O O . ALA A 1 87 ? -10.179 4.264 20.525 1.00 68.44 87 ALA A O 1
ATOM 719 N N . LYS A 1 88 ? -8.842 4.025 18.736 1.00 71.44 88 LYS A N 1
ATOM 720 C CA . LYS A 1 88 ? -8.520 5.462 18.653 1.00 71.44 88 LYS A CA 1
ATOM 721 C C . LYS A 1 88 ? -9.746 6.272 18.232 1.00 71.44 88 LYS A C 1
ATOM 723 O O . LYS A 1 88 ? -10.042 7.286 18.847 1.00 71.44 88 LYS A O 1
ATOM 728 N N . VAL A 1 89 ? -10.494 5.776 17.244 1.00 74.31 89 VAL A N 1
ATOM 729 C CA . VAL A 1 89 ? -11.755 6.391 16.798 1.00 74.31 89 VAL A CA 1
ATOM 730 C C . VAL A 1 89 ? -12.794 6.370 17.920 1.00 74.31 89 VAL A C 1
ATOM 732 O O . VAL A 1 89 ? -13.468 7.367 18.142 1.00 74.31 89 VAL A O 1
ATOM 735 N N . LYS A 1 90 ? -12.894 5.266 18.669 1.00 78.44 90 LYS A N 1
ATOM 736 C CA . LYS A 1 90 ? -13.797 5.143 19.818 1.00 78.44 90 LYS A CA 1
ATOM 737 C C . LYS A 1 90 ? -13.465 6.171 20.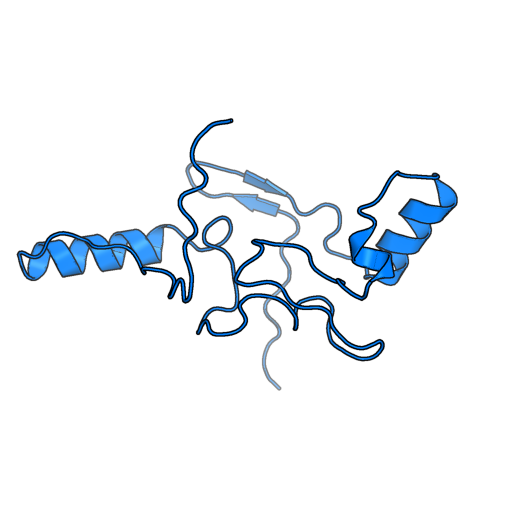903 1.00 78.44 90 LYS A C 1
ATOM 739 O O . LYS A 1 90 ? -14.368 6.869 21.343 1.00 78.44 90 LYS A O 1
ATOM 744 N N . LYS A 1 91 ? -12.181 6.332 21.244 1.00 82.69 91 LYS A N 1
ATOM 745 C CA . LYS A 1 91 ? -11.715 7.353 22.195 1.00 82.69 91 LYS A CA 1
ATOM 746 C C . LYS A 1 91 ? -12.050 8.769 21.719 1.00 82.69 91 LYS A C 1
ATOM 748 O O . LYS A 1 91 ? -12.600 9.547 22.481 1.00 82.69 91 LYS A O 1
ATOM 753 N N . MET A 1 92 ? -11.784 9.083 20.448 1.00 80.06 92 MET A N 1
ATOM 754 C CA . MET A 1 92 ? -12.096 10.404 19.885 1.00 80.06 92 MET A CA 1
ATOM 755 C C . MET A 1 92 ? -13.606 10.694 19.886 1.00 80.06 92 MET A C 1
ATOM 757 O O . MET A 1 92 ? -14.010 11.821 20.146 1.00 80.06 92 MET A O 1
ATOM 761 N N . LYS A 1 93 ? -14.445 9.681 19.634 1.00 81.06 93 LYS A N 1
ATOM 762 C CA . LYS A 1 93 ? -15.908 9.800 19.742 1.00 81.06 93 LYS A CA 1
ATOM 763 C C . LYS A 1 93 ? -16.369 10.018 21.184 1.00 81.06 93 LYS A C 1
ATOM 765 O O . LYS A 1 93 ? -17.267 10.820 21.408 1.00 81.06 93 LYS A O 1
ATOM 770 N N . GLU A 1 94 ? -15.772 9.317 22.147 1.00 87.19 94 GLU A N 1
ATOM 771 C CA . GLU A 1 94 ? -16.054 9.507 23.576 1.00 87.19 94 GLU A CA 1
ATOM 772 C C . GLU A 1 94 ? -15.650 10.916 24.040 1.00 87.19 94 GLU A C 1
ATOM 774 O O . GLU A 1 94 ? -16.430 11.572 24.720 1.00 87.19 94 GLU A O 1
ATOM 779 N N . GLU A 1 95 ? -14.492 11.422 23.606 1.00 87.06 95 GLU A N 1
ATOM 780 C CA . GLU A 1 95 ? -14.027 12.787 23.897 1.00 87.06 95 GLU A CA 1
ATOM 781 C C . GLU A 1 95 ? -14.927 13.863 23.267 1.00 87.06 95 GLU A C 1
ATOM 783 O O . GLU A 1 95 ? -15.281 14.823 23.945 1.00 87.06 95 GLU A O 1
ATOM 788 N N . ALA A 1 96 ? -15.344 13.699 22.004 1.00 84.69 96 ALA A N 1
ATOM 789 C CA . ALA A 1 96 ? -16.280 14.618 21.343 1.00 84.69 96 ALA A CA 1
ATOM 790 C C . ALA A 1 96 ? -17.643 14.648 22.053 1.00 84.69 96 ALA A C 1
ATOM 792 O O . ALA A 1 96 ? -18.177 15.719 22.332 1.00 84.69 96 ALA A O 1
ATOM 793 N N . LYS A 1 97 ? -18.149 13.475 22.460 1.00 87.19 97 LYS A N 1
ATOM 794 C CA . LYS A 1 97 ? -19.363 13.363 23.277 1.00 87.19 97 LYS A CA 1
ATOM 795 C C . LYS A 1 97 ? -19.213 14.082 24.620 1.00 87.19 97 LYS A C 1
ATOM 797 O O . LYS A 1 97 ? -20.161 14.713 25.070 1.00 87.19 97 LYS A O 1
ATOM 802 N N . LEU A 1 98 ? -18.038 13.998 25.247 1.00 89.81 98 LEU A N 1
ATOM 803 C CA . LEU A 1 98 ? -17.753 14.665 26.519 1.00 89.81 98 LEU A CA 1
ATOM 804 C C . LEU A 1 98 ? -17.711 16.195 26.380 1.00 89.81 98 LEU A C 1
ATOM 806 O O . LEU A 1 98 ? -18.102 16.897 27.305 1.00 89.81 98 LEU A O 1
ATOM 810 N N . ARG A 1 99 ? -17.273 16.704 25.222 1.00 88.31 99 ARG A N 1
ATOM 811 C CA . ARG A 1 99 ? -17.288 18.137 24.882 1.00 88.31 99 ARG A CA 1
ATOM 812 C C . ARG A 1 99 ? -18.639 18.642 24.356 1.00 88.31 99 ARG A C 1
ATOM 814 O O . ARG A 1 99 ? -18.779 19.837 24.139 1.00 88.31 99 ARG A O 1
ATOM 821 N N . GLY A 1 100 ? -19.623 17.761 24.156 1.00 87.81 100 GLY A N 1
ATOM 822 C CA . GLY A 1 100 ? -20.924 18.120 23.576 1.00 87.81 100 GLY A CA 1
ATOM 823 C C . GLY A 1 100 ? -20.879 18.429 22.074 1.00 87.81 100 GLY A C 1
ATOM 824 O O . GLY A 1 100 ? -21.820 19.005 21.539 1.00 87.81 100 GLY A O 1
ATOM 825 N N . GLU A 1 101 ? -19.804 18.045 21.387 1.00 84.31 101 GLU A N 1
ATOM 826 C CA . GLU A 1 101 ? -19.589 18.307 19.963 1.00 84.31 101 GLU A CA 1
ATOM 827 C C . GLU A 1 101 ? -19.975 17.086 19.118 1.00 84.31 101 GLU A C 1
ATOM 829 O O . GLU A 1 101 ? -19.764 15.930 19.510 1.00 84.31 101 GLU A O 1
ATOM 834 N N . ALA A 1 102 ? -20.487 17.327 17.910 1.00 78.81 102 ALA A N 1
ATOM 835 C CA . ALA A 1 102 ? -20.623 16.270 16.917 1.00 78.81 102 ALA A CA 1
ATOM 836 C C . ALA A 1 102 ? -19.230 15.763 16.507 1.00 78.81 102 ALA A C 1
ATOM 838 O O . ALA A 1 102 ? -18.305 16.540 16.269 1.00 78.81 102 ALA A O 1
ATOM 839 N N . PHE A 1 103 ? -19.060 14.442 16.415 1.00 77.06 103 PHE A N 1
ATOM 840 C CA . PHE A 1 103 ? -17.803 13.872 15.939 1.00 77.06 103 PHE A CA 1
ATOM 841 C C . PHE A 1 103 ? -17.658 14.112 14.431 1.00 77.06 103 PHE A C 1
ATOM 843 O O . PHE A 1 103 ? -18.230 13.374 13.628 1.00 77.06 103 PHE A O 1
ATOM 850 N N . GLU A 1 104 ? -16.853 15.099 14.048 1.00 71.44 104 GLU A N 1
ATOM 851 C CA . GLU A 1 104 ? -16.402 15.263 12.667 1.00 71.44 104 GLU A CA 1
ATOM 852 C C . GLU A 1 104 ? -15.129 14.440 12.416 1.00 71.44 104 GLU A C 1
ATOM 854 O O . GLU A 1 104 ? -14.149 14.495 13.165 1.00 71.44 104 GLU A O 1
ATOM 859 N N . GLY A 1 105 ? -15.149 13.626 11.358 1.00 64.81 105 GLY A N 1
ATOM 860 C CA . GLY A 1 105 ? -13.976 12.871 10.922 1.00 64.81 105 GLY A CA 1
ATOM 861 C C . GLY A 1 105 ? -12.888 13.785 10.337 1.00 64.81 105 GLY A C 1
ATOM 862 O O . GLY A 1 105 ? -13.175 14.915 9.945 1.00 64.81 105 GLY A O 1
ATOM 863 N N . PRO A 1 106 ? -11.632 13.311 10.235 1.00 63.12 106 PRO A N 1
ATOM 864 C CA . PRO A 1 106 ? -10.570 14.081 9.595 1.00 63.12 106 PRO A CA 1
ATOM 865 C C . PRO A 1 106 ? -10.923 14.342 8.125 1.00 63.12 106 PRO A C 1
ATOM 867 O O . PRO A 1 106 ? -10.905 13.414 7.314 1.00 63.12 106 PRO A O 1
ATOM 870 N N . LYS A 1 107 ? -11.229 15.602 7.795 1.00 62.84 107 LYS A N 1
ATOM 871 C CA . LYS A 1 107 ? -11.453 16.061 6.420 1.00 62.84 107 LYS A CA 1
ATOM 872 C C . LYS A 1 107 ? -10.114 16.059 5.681 1.00 62.84 107 LYS A C 1
ATOM 874 O O . LYS A 1 107 ? -9.104 16.528 6.208 1.00 62.84 107 LYS A O 1
ATOM 879 N N . LEU A 1 108 ? -10.086 15.454 4.497 1.00 59.22 108 LEU A N 1
ATOM 880 C CA . LEU A 1 108 ? -8.928 15.548 3.614 1.00 59.22 108 LEU A CA 1
ATOM 881 C C . LEU A 1 108 ? -8.918 16.955 3.007 1.00 59.22 108 LEU A C 1
ATOM 883 O O . LEU A 1 108 ? -9.977 17.404 2.571 1.00 59.22 108 LEU A O 1
ATOM 887 N N . PRO A 1 109 ? -7.771 17.656 2.979 1.00 59.09 109 PRO A N 1
ATOM 888 C CA . PRO A 1 109 ? -7.665 18.871 2.192 1.00 59.09 109 PRO A CA 1
ATOM 889 C C . PRO A 1 109 ? -7.791 18.453 0.727 1.00 59.09 109 PRO A C 1
ATOM 891 O O . PRO A 1 109 ? -6.900 17.803 0.185 1.00 59.09 109 PRO A O 1
ATOM 894 N N . CYS A 1 110 ? -8.936 18.743 0.125 1.00 55.94 110 CYS A N 1
ATOM 895 C CA . CYS A 1 110 ? -9.136 18.598 -1.302 1.00 55.94 110 CYS A CA 1
ATOM 896 C C . CYS A 1 110 ? -8.846 19.968 -1.913 1.00 55.94 110 CYS A C 1
ATOM 898 O O . CYS A 1 110 ? -9.651 20.873 -1.696 1.00 55.94 110 CYS A O 1
ATOM 900 N N . PRO A 1 111 ? -7.686 20.177 -2.557 1.00 56.41 111 PRO A N 1
ATOM 901 C CA . PRO A 1 111 ? -7.401 21.464 -3.175 1.00 56.41 111 PRO A CA 1
ATOM 902 C C . PRO A 1 111 ? -8.368 21.749 -4.332 1.00 56.41 111 PRO A C 1
ATOM 904 O O . PRO A 1 111 ? -8.819 22.879 -4.434 1.00 56.41 111 PRO A O 1
ATOM 907 N N . ASP A 1 112 ? -8.780 20.720 -5.087 1.00 62.94 112 ASP A N 1
ATOM 908 C CA . ASP A 1 112 ? -9.730 20.828 -6.201 1.00 62.94 112 ASP A CA 1
ATOM 909 C C . ASP A 1 112 ? -10.609 19.569 -6.274 1.00 62.94 112 ASP A C 1
ATOM 911 O O . ASP A 1 112 ? -10.339 18.626 -7.022 1.00 62.94 112 ASP A O 1
ATOM 915 N N . CYS A 1 113 ? -11.648 19.502 -5.443 1.00 56.41 113 CYS A N 1
ATOM 916 C CA . CYS A 1 113 ? -12.680 18.481 -5.612 1.00 56.41 113 CYS A CA 1
ATOM 917 C C . CYS A 1 113 ? -13.507 18.871 -6.834 1.00 56.41 113 CYS A C 1
ATOM 919 O O . CYS A 1 113 ? -14.371 19.736 -6.744 1.00 56.41 113 CYS A O 1
ATOM 921 N N . VAL A 1 114 ? -13.199 18.275 -7.985 1.00 54.78 114 VAL A N 1
ATOM 922 C CA . VAL A 1 114 ? -14.085 18.337 -9.146 1.00 54.78 114 VAL A CA 1
ATOM 923 C C . VAL A 1 114 ? -15.275 17.448 -8.806 1.00 54.78 114 VAL A C 1
ATOM 925 O O . VAL A 1 114 ? -15.095 16.245 -8.598 1.00 54.78 114 VAL A O 1
ATOM 928 N N . GLU A 1 115 ? -16.461 18.043 -8.686 1.00 53.41 115 GLU A N 1
ATOM 929 C CA . GLU A 1 115 ? -17.717 17.297 -8.727 1.00 53.41 115 GLU A CA 1
ATOM 930 C C . GLU A 1 115 ? -17.676 16.463 -10.014 1.00 53.41 115 GLU A C 1
ATOM 932 O O . GLU A 1 115 ? -17.640 17.003 -11.121 1.00 53.41 115 GLU A O 1
ATOM 937 N N . LEU A 1 116 ? -17.542 15.143 -9.877 1.00 50.44 116 LEU A N 1
ATOM 938 C CA . LEU A 1 116 ? -17.688 14.233 -11.004 1.00 50.44 116 LEU A CA 1
ATOM 939 C C . LEU A 1 116 ? -19.186 14.150 -11.276 1.00 50.44 116 LEU A C 1
ATOM 941 O O . LEU A 1 116 ? -19.844 13.223 -10.809 1.00 50.44 116 LEU A O 1
ATOM 945 N N . ASP A 1 117 ? -19.710 15.160 -11.968 1.00 45.88 117 ASP A N 1
ATOM 946 C CA . ASP A 1 117 ? -21.059 15.111 -12.509 1.00 45.88 117 ASP A CA 1
ATOM 947 C C . ASP A 1 117 ? -21.167 13.856 -13.379 1.00 45.88 117 ASP A C 1
ATOM 949 O O . ASP A 1 117 ? -20.363 13.613 -14.288 1.00 45.88 117 ASP A O 1
ATOM 953 N N . GLU A 1 118 ? -22.137 13.024 -13.013 1.00 47.47 118 GLU A N 1
ATOM 954 C CA . GLU A 1 118 ? -22.471 11.760 -13.647 1.00 47.47 118 GLU A CA 1
ATOM 955 C C . GLU A 1 118 ? -22.658 11.973 -15.157 1.00 47.47 118 GLU A C 1
ATOM 957 O O . GLU A 1 118 ? -23.598 12.637 -15.596 1.00 47.47 118 GLU A O 1
ATOM 962 N N . THR A 1 119 ? -21.753 11.402 -15.954 1.00 39.81 119 THR A N 1
ATOM 963 C CA . THR A 1 119 ? -21.940 11.189 -17.395 1.00 39.81 119 THR A CA 1
ATOM 964 C C . THR A 1 119 ? -21.671 9.736 -17.737 1.00 39.81 119 THR A C 1
ATOM 966 O O . THR A 1 119 ? -20.717 9.155 -17.167 1.00 39.81 119 THR A O 1
#

Radius of gyration: 18.85 Å; chains: 1; bounding box: 42×38×44 Å

Secondary structure (DSSP, 8-state):
---PPPP-SEEE-SS-EEE-TTTT--HHHHHHHHHHTT----GGGGGT-SS---GGGB----TTS-TTTTBSTTSS-SS-TTTS-HHHHHHHHHHHHHHT----------S--------

Sequence (119 aa):
WKKRKKKKRRTRTKSRAKLNPLLDWTYDDVWSYIRINSVPYNPLHDRGYKSVGDTLTTVPVGPDDPERSGRFKGLNRTECGIHAHLAKVKKMKEEAKLRGEAFEGPKLPCPDCVELDET

InterPro domains:
  IPR002500 Phosphoadenosine phosphosulphate reductase domain [PF01507] (9-60)
  IPR014729 Rossmann-like alpha/beta/alpha sandwich fold [G3DSA:3.40.50.620] (2-96)